Protein AF-A0A1H5X9K2-F1 (afdb_monomer)

Foldseek 3Di:
DPLLVVLCCCCVPVVDDLVVSCVVVVHDSVVSVVSNPDPDDPDDDDPDDDPPLCVVVLVVLLVLQVVQVVDDPVRRDDLVRSVVVVVVVVRPDDSPVSNVSSVVSVVPDPPDDPPVDDDDDPDDDDD

Organism: NCBI:txid44577

pLDDT: mean 84.73, std 12.24, range [50.31, 96.31]

Mean predicted aligned error: 11.68 Å

Secondary structure (DSSP, 8-state):
--HHHHHHHHHHTS---HHHHHHHTT--HHHHHHHHH-SS------S----HHHHTTHHHHHHHHHHHHTS-GGGSPPHHHHHHHHHHTT--S-HHHHHHHHHHHHHH-TTS--TT-----S-PPP-

Structure (mmCIF, N/CA/C/O backbone):
data_AF-A0A1H5X9K2-F1
#
_entry.id   AF-A0A1H5X9K2-F1
#
loop_
_atom_site.group_PDB
_atom_site.id
_atom_site.type_symbol
_atom_site.label_atom_id
_atom_site.label_alt_id
_atom_site.label_comp_id
_atom_site.label_asym_id
_atom_site.label_entity_id
_atom_site.label_seq_id
_atom_site.pdbx_PDB_ins_code
_atom_site.Cartn_x
_atom_site.Cartn_y
_atom_site.Cartn_z
_atom_site.occupancy
_atom_site.B_iso_or_equiv
_atom_site.auth_seq_id
_atom_site.auth_comp_id
_atom_site.auth_asym_id
_atom_site.auth_atom_id
_atom_site.pdbx_PDB_model_num
ATOM 1 N N . MET A 1 1 ? 5.411 -9.244 -20.813 1.00 50.31 1 MET A N 1
ATOM 2 C CA . MET A 1 1 ? 6.713 -8.643 -20.448 1.00 50.3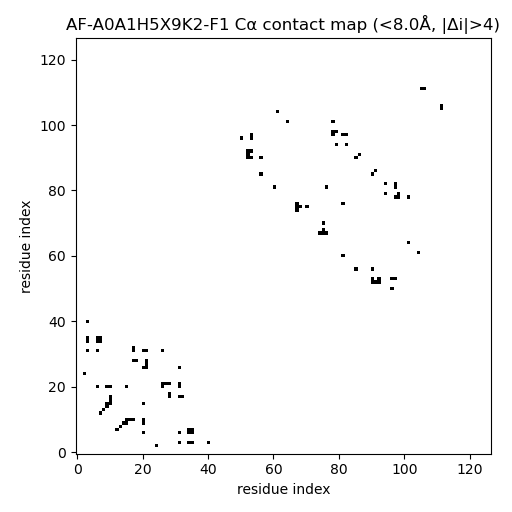1 1 MET A CA 1
ATOM 3 C C . MET A 1 1 ? 7.828 -9.275 -21.289 1.00 50.31 1 MET A C 1
ATOM 5 O O . MET A 1 1 ? 8.801 -9.752 -20.741 1.00 50.31 1 MET A O 1
ATOM 9 N N . GLU A 1 2 ? 7.709 -9.283 -22.624 1.00 61.56 2 GLU A N 1
ATOM 10 C CA . GLU A 1 2 ? 8.656 -10.005 -23.508 1.00 61.56 2 GLU A CA 1
ATOM 11 C C . GLU A 1 2 ? 9.594 -9.087 -24.313 1.00 61.56 2 GLU A C 1
ATOM 13 O O . GLU A 1 2 ? 10.560 -9.537 -24.920 1.00 61.56 2 GLU A O 1
ATOM 18 N N . HIS A 1 3 ? 9.354 -7.774 -24.315 1.00 76.44 3 HIS A N 1
ATOM 19 C CA . HIS A 1 3 ? 10.031 -6.892 -25.267 1.00 76.44 3 HIS A CA 1
ATOM 20 C C . HIS A 1 3 ? 11.486 -6.566 -24.911 1.00 7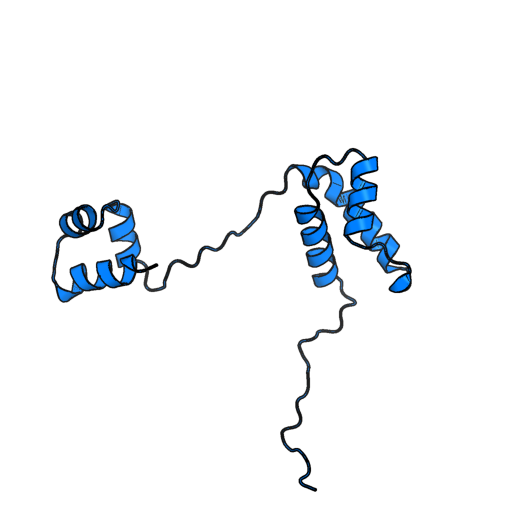6.44 3 HIS A C 1
ATOM 22 O O . HIS A 1 3 ? 12.260 -6.261 -25.807 1.00 76.44 3 HIS A O 1
ATOM 28 N N . ILE A 1 4 ? 11.899 -6.613 -23.640 1.00 86.25 4 ILE A N 1
ATOM 29 C CA . ILE A 1 4 ? 13.257 -6.181 -23.247 1.00 86.25 4 ILE A CA 1
ATOM 30 C C . ILE A 1 4 ? 14.313 -7.191 -23.690 1.00 86.25 4 ILE A C 1
ATOM 32 O O . ILE A 1 4 ? 15.330 -6.793 -24.258 1.00 86.25 4 ILE A O 1
ATOM 36 N N . ALA A 1 5 ? 14.059 -8.482 -23.471 1.00 88.19 5 ALA A N 1
ATOM 37 C CA . ALA A 1 5 ? 14.939 -9.546 -23.939 1.00 88.19 5 ALA A CA 1
ATOM 38 C C . ALA A 1 5 ? 15.064 -9.516 -25.470 1.00 88.19 5 ALA A C 1
ATOM 40 O O . ALA A 1 5 ? 16.177 -9.542 -25.994 1.00 88.19 5 ALA A O 1
ATOM 41 N N . GLU A 1 6 ? 13.942 -9.342 -26.175 1.00 90.25 6 GLU A N 1
ATOM 42 C CA . GLU A 1 6 ? 13.914 -9.237 -27.636 1.00 90.25 6 GLU A CA 1
ATOM 43 C C . GLU A 1 6 ? 14.666 -7.996 -28.150 1.00 90.25 6 GLU A C 1
ATOM 45 O O . GLU A 1 6 ? 15.490 -8.103 -29.058 1.00 90.25 6 GLU A O 1
ATOM 50 N N . ILE A 1 7 ? 14.478 -6.825 -27.523 1.00 91.19 7 ILE A N 1
ATOM 51 C CA . ILE A 1 7 ? 15.231 -5.598 -27.841 1.00 91.19 7 ILE A CA 1
ATOM 52 C C . ILE A 1 7 ? 16.738 -5.835 -27.703 1.00 91.19 7 ILE A C 1
ATOM 54 O O . ILE A 1 7 ? 17.509 -5.470 -28.594 1.00 91.19 7 ILE A O 1
ATOM 58 N N . ARG A 1 8 ? 17.171 -6.438 -26.589 1.00 89.75 8 ARG A N 1
ATOM 59 C CA . ARG A 1 8 ? 18.591 -6.716 -26.340 1.00 89.75 8 ARG A CA 1
ATOM 60 C C . ARG A 1 8 ? 19.139 -7.706 -27.360 1.00 89.75 8 ARG A C 1
ATOM 62 O O . ARG A 1 8 ? 20.211 -7.466 -27.908 1.00 89.75 8 ARG A O 1
ATOM 69 N N . ARG A 1 9 ? 18.397 -8.773 -27.663 1.00 91.19 9 ARG A N 1
ATOM 70 C CA . ARG A 1 9 ? 18.779 -9.773 -28.663 1.00 91.19 9 ARG A CA 1
ATOM 71 C C . ARG A 1 9 ? 18.997 -9.131 -30.033 1.00 91.19 9 ARG A C 1
ATOM 73 O O . ARG A 1 9 ? 20.074 -9.285 -30.603 1.00 91.19 9 ARG A O 1
ATOM 80 N N . ARG A 1 10 ? 18.027 -8.361 -30.532 1.00 93.44 10 ARG A N 1
ATOM 81 C CA . ARG A 1 10 ? 18.124 -7.711 -31.851 1.00 93.44 10 ARG A CA 1
ATOM 82 C C . ARG A 1 10 ? 19.250 -6.687 -31.934 1.00 93.44 10 ARG A C 1
ATOM 84 O O . ARG A 1 10 ? 19.921 -6.591 -32.956 1.00 93.44 10 ARG A O 1
ATOM 91 N N . HIS A 1 11 ? 19.505 -5.954 -30.853 1.00 92.81 11 HIS A N 1
ATOM 92 C CA . HIS A 1 11 ? 20.574 -4.961 -30.833 1.00 92.81 11 HIS A CA 1
ATOM 93 C C . HIS A 1 11 ? 21.972 -5.591 -30.705 1.00 92.81 11 HIS A C 1
ATOM 95 O O . HIS A 1 11 ? 22.889 -5.227 -31.439 1.00 92.81 11 HIS A O 1
ATOM 101 N N . PHE A 1 12 ? 22.167 -6.536 -29.777 1.00 91.25 12 PHE A N 1
ATOM 102 C CA . PHE A 1 12 ? 23.493 -7.100 -29.498 1.00 91.25 12 PHE A CA 1
ATOM 103 C C . PHE A 1 12 ? 23.886 -8.231 -30.455 1.00 91.25 12 PHE A C 1
ATOM 105 O O . PHE A 1 12 ? 25.054 -8.272 -30.852 1.00 91.25 12 PHE A O 1
ATOM 112 N N . ILE A 1 13 ? 22.933 -9.092 -30.840 1.00 92.88 13 ILE A N 1
ATOM 113 C CA . ILE A 1 13 ? 23.149 -10.241 -31.735 1.00 92.88 13 ILE A CA 1
ATOM 114 C C . ILE A 1 13 ? 22.912 -9.835 -33.190 1.00 92.88 13 ILE A C 1
ATOM 116 O O . ILE A 1 13 ? 23.834 -9.912 -33.995 1.00 92.88 13 ILE A O 1
ATOM 120 N N . SER A 1 14 ? 21.709 -9.354 -33.518 1.00 92.44 14 SER A N 1
ATOM 121 C CA . SER A 1 14 ? 21.332 -9.033 -34.907 1.00 92.44 14 SER A CA 1
ATOM 122 C C . SER A 1 14 ? 21.880 -7.690 -35.411 1.00 92.44 14 SER A C 1
ATOM 124 O O . SER A 1 14 ? 21.723 -7.378 -36.586 1.00 92.44 14 SER A O 1
ATOM 126 N N . LYS A 1 15 ? 22.522 -6.888 -34.542 1.00 93.12 15 LYS A N 1
ATOM 127 C CA . LYS A 1 15 ? 23.101 -5.561 -34.848 1.00 93.12 15 LYS A CA 1
ATOM 128 C C . LYS A 1 15 ? 22.119 -4.574 -35.495 1.00 93.12 15 LYS A C 1
ATOM 130 O O . LYS A 1 15 ? 22.525 -3.653 -36.203 1.00 93.12 15 LYS A O 1
ATOM 135 N N . GLU A 1 16 ? 20.825 -4.727 -35.225 1.00 93.50 16 GLU A N 1
ATOM 136 C CA . GLU A 1 16 ? 19.803 -3.817 -35.732 1.00 93.50 16 GLU A CA 1
ATOM 137 C C . GLU A 1 16 ? 19.899 -2.438 -35.067 1.00 93.50 16 GLU A C 1
ATOM 139 O O . GLU A 1 16 ? 20.183 -2.302 -33.873 1.00 93.50 16 GLU A O 1
ATOM 144 N N . SER A 1 17 ? 19.611 -1.385 -35.838 1.00 95.62 17 SER A N 1
ATOM 145 C CA . SER A 1 17 ? 19.594 -0.025 -35.300 1.00 95.62 17 SER A CA 1
ATOM 146 C C . SER A 1 17 ? 18.431 0.185 -34.324 1.00 95.62 17 SER A C 1
ATOM 148 O O . SER A 1 17 ? 17.343 -0.373 -34.476 1.00 95.62 17 SE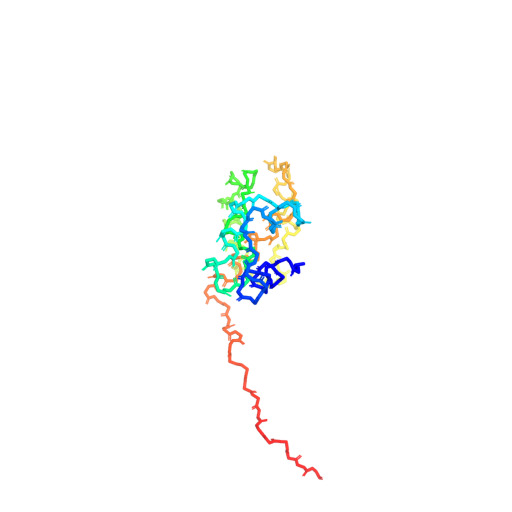R A O 1
ATOM 150 N N . ILE A 1 18 ? 18.620 1.091 -33.362 1.00 93.19 18 ILE A N 1
ATOM 151 C CA . ILE A 1 18 ? 17.580 1.479 -32.392 1.00 93.19 18 ILE A CA 1
ATOM 152 C C . ILE A 1 18 ? 16.281 1.911 -33.095 1.00 93.19 18 ILE A C 1
ATOM 154 O O . ILE A 1 18 ? 15.193 1.614 -32.607 1.00 93.19 18 ILE A O 1
ATOM 158 N N . SER A 1 19 ? 16.376 2.600 -34.238 1.00 95.00 19 SER A N 1
ATOM 159 C CA . SER A 1 19 ? 15.206 3.034 -35.014 1.00 95.00 19 SER A CA 1
ATOM 160 C C . SER A 1 19 ? 14.460 1.865 -35.660 1.00 95.00 19 SER A C 1
ATOM 162 O O . SER A 1 19 ? 13.233 1.876 -35.661 1.00 95.00 19 SER A O 1
ATOM 164 N N . ALA A 1 20 ? 15.173 0.856 -36.170 1.00 94.62 20 ALA A N 1
ATOM 165 C CA . ALA A 1 20 ? 14.558 -0.332 -36.763 1.00 94.62 20 ALA A CA 1
ATOM 166 C C . ALA A 1 20 ? 13.799 -1.149 -35.705 1.00 94.62 20 ALA A C 1
ATOM 168 O O . ALA A 1 20 ? 12.630 -1.482 -35.899 1.00 94.62 20 ALA A O 1
ATOM 169 N N . ILE A 1 21 ? 14.422 -1.361 -34.542 1.00 93.62 21 ILE A N 1
ATOM 170 C CA . ILE A 1 21 ? 13.811 -2.072 -33.410 1.00 93.62 21 ILE A CA 1
ATOM 171 C C . ILE A 1 21 ? 12.583 -1.311 -32.888 1.00 93.62 21 ILE A C 1
ATOM 173 O O . ILE A 1 21 ? 11.536 -1.911 -32.651 1.00 93.62 21 ILE A O 1
ATOM 177 N N . ALA A 1 22 ? 12.689 0.014 -32.736 1.00 94.88 22 ALA A N 1
ATOM 178 C CA . ALA A 1 22 ? 11.589 0.867 -32.286 1.00 94.88 22 ALA A CA 1
ATOM 179 C C . ALA A 1 22 ? 10.374 0.786 -33.222 1.00 94.88 22 ALA A C 1
ATOM 181 O O . ALA A 1 22 ? 9.253 0.602 -32.752 1.00 94.88 22 ALA A O 1
ATOM 182 N N . ASN A 1 23 ? 10.600 0.865 -34.535 1.00 94.06 23 ASN A N 1
ATOM 183 C CA . ASN A 1 23 ? 9.535 0.769 -35.530 1.00 94.06 23 ASN A CA 1
ATOM 184 C C . ASN A 1 23 ? 8.922 -0.640 -35.574 1.00 94.06 23 ASN A C 1
ATOM 186 O O . ASN A 1 23 ? 7.703 -0.767 -35.582 1.00 94.06 23 ASN A O 1
ATOM 190 N N . SER A 1 24 ? 9.744 -1.697 -35.547 1.00 93.75 24 SER A N 1
ATOM 191 C CA . SER A 1 24 ? 9.260 -3.085 -35.603 1.00 93.75 24 SER A CA 1
ATOM 192 C C . SER A 1 24 ? 8.441 -3.479 -34.373 1.00 93.75 24 SER A C 1
ATOM 194 O O . SER A 1 24 ? 7.442 -4.177 -34.512 1.00 93.75 24 SER A O 1
ATOM 196 N N . LEU A 1 25 ? 8.840 -3.028 -33.179 1.00 91.31 25 LEU A N 1
ATOM 197 C CA . LEU A 1 25 ? 8.134 -3.332 -31.930 1.00 91.31 25 LEU A CA 1
ATOM 198 C C . LEU A 1 25 ? 7.073 -2.283 -31.566 1.00 91.31 25 LEU A C 1
ATOM 200 O O . LEU A 1 25 ? 6.441 -2.410 -30.522 1.00 91.31 25 LEU A O 1
ATOM 204 N N . SER A 1 26 ? 6.880 -1.248 -32.393 1.00 93.00 26 SER A N 1
ATOM 205 C CA . SER A 1 26 ? 5.988 -0.112 -32.104 1.00 93.00 26 SER A CA 1
ATOM 206 C C . SER A 1 26 ? 6.258 0.525 -30.730 1.00 93.00 26 SER A C 1
ATOM 208 O O . SER A 1 26 ? 5.349 0.887 -29.984 1.00 93.00 26 SER A O 1
ATOM 210 N N . LEU A 1 27 ? 7.540 0.658 -30.378 1.00 91.00 27 LEU A N 1
ATOM 211 C CA . LEU A 1 27 ? 8.004 1.249 -29.125 1.00 91.00 27 LEU A CA 1
ATOM 212 C C . LEU A 1 27 ? 8.682 2.590 -29.381 1.00 91.00 27 LEU A C 1
ATOM 214 O O . LEU A 1 27 ? 9.305 2.818 -30.415 1.00 91.00 27 LEU A O 1
ATOM 218 N N . SER A 1 28 ? 8.652 3.480 -28.387 1.00 92.88 28 SER A N 1
ATOM 219 C CA . SER A 1 28 ? 9.437 4.709 -28.477 1.00 92.88 28 SER A CA 1
ATOM 220 C C . SER A 1 28 ? 10.939 4.386 -28.495 1.00 92.88 28 SER A C 1
ATOM 222 O O . SER A 1 28 ? 11.415 3.510 -27.7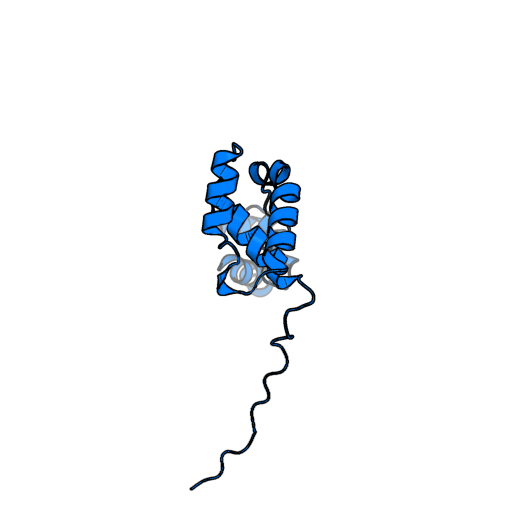63 1.00 92.88 28 SER A O 1
ATOM 224 N N . ARG A 1 29 ? 11.723 5.158 -29.260 1.00 93.25 29 ARG A N 1
ATOM 225 C CA . ARG A 1 29 ? 13.198 5.061 -29.246 1.00 93.25 29 ARG A CA 1
ATOM 226 C C . ARG A 1 29 ? 13.769 5.208 -27.830 1.00 93.25 29 ARG A C 1
ATOM 228 O O . ARG A 1 29 ? 14.799 4.616 -27.518 1.00 93.25 29 ARG A O 1
ATOM 235 N N . GLN A 1 30 ? 13.093 5.967 -26.963 1.00 93.00 30 GLN A N 1
ATOM 236 C CA . GLN A 1 30 ? 13.487 6.144 -25.567 1.00 93.00 30 GLN A CA 1
ATOM 237 C C . GLN A 1 30 ? 13.283 4.872 -24.738 1.00 93.00 30 GLN A C 1
ATOM 239 O O . GLN A 1 30 ? 14.137 4.536 -23.921 1.00 93.00 30 GLN A O 1
ATOM 244 N N . THR A 1 31 ? 12.200 4.130 -24.978 1.00 90.44 31 THR A N 1
ATOM 245 C CA . THR A 1 31 ? 11.950 2.826 -24.348 1.00 90.44 31 THR A CA 1
ATOM 246 C C . THR A 1 31 ? 13.017 1.815 -24.759 1.00 90.44 31 THR A C 1
ATOM 248 O O . THR A 1 31 ? 13.551 1.124 -23.897 1.00 90.44 31 THR A O 1
ATOM 251 N N . VAL A 1 32 ? 13.391 1.785 -26.044 1.00 92.06 32 VAL A N 1
ATOM 252 C CA . VAL A 1 32 ? 14.467 0.919 -26.559 1.00 92.06 32 VAL A CA 1
ATOM 253 C C . VAL A 1 32 ? 15.809 1.274 -25.911 1.00 92.06 32 VAL A C 1
ATOM 255 O O . VAL A 1 32 ? 16.471 0.403 -25.355 1.00 92.06 32 VAL A O 1
ATOM 258 N N . ARG A 1 33 ? 16.185 2.561 -25.870 1.00 92.62 33 ARG A N 1
ATOM 259 C CA . ARG A 1 33 ? 17.403 3.016 -25.168 1.00 92.62 33 ARG A CA 1
ATOM 260 C C . ARG A 1 33 ? 17.396 2.660 -23.683 1.00 92.62 33 ARG A C 1
ATOM 262 O O . ARG A 1 33 ? 18.419 2.235 -23.153 1.00 92.62 33 ARG A O 1
ATOM 269 N N . LYS A 1 34 ? 16.253 2.823 -23.010 1.00 89.69 34 LYS A N 1
ATOM 270 C CA . LYS A 1 34 ? 16.091 2.463 -21.598 1.00 89.69 34 LYS A CA 1
ATOM 271 C C . LYS A 1 34 ? 16.283 0.960 -21.389 1.00 89.69 34 LYS A C 1
ATOM 273 O O . LYS A 1 34 ? 17.025 0.591 -20.488 1.00 89.69 34 LYS A O 1
ATOM 278 N N . ALA A 1 35 ? 15.682 0.127 -22.239 1.00 88.81 35 ALA A N 1
ATOM 279 C CA . ALA A 1 35 ? 15.787 -1.331 -22.187 1.00 88.81 35 ALA A CA 1
ATOM 280 C C . ALA A 1 35 ? 17.220 -1.844 -22.415 1.00 88.81 35 ALA A C 1
ATOM 282 O O . ALA A 1 35 ? 17.626 -2.820 -21.782 1.00 88.81 35 ALA A O 1
ATOM 283 N N . LEU A 1 36 ? 17.987 -1.171 -23.281 1.00 89.75 36 LEU A N 1
ATOM 284 C CA . LEU A 1 36 ? 19.403 -1.471 -23.523 1.00 89.75 36 LEU A CA 1
ATOM 285 C C . LEU A 1 36 ? 20.315 -1.043 -22.364 1.00 89.75 36 LEU A C 1
ATOM 287 O O . LEU A 1 36 ? 21.348 -1.666 -22.159 1.00 89.75 36 LEU A O 1
ATOM 291 N N . ARG A 1 37 ? 19.952 0.012 -21.619 1.00 87.12 37 ARG A N 1
ATOM 292 C CA . ARG A 1 37 ? 20.736 0.517 -20.476 1.00 87.12 37 ARG A CA 1
ATOM 293 C C . ARG A 1 37 ? 20.438 -0.221 -19.171 1.00 87.12 37 ARG A C 1
ATOM 295 O O . ARG A 1 37 ? 21.325 -0.372 -18.343 1.00 87.12 37 ARG A O 1
ATOM 302 N N . SER A 1 38 ? 19.187 -0.609 -18.939 1.00 79.06 38 SER A N 1
ATOM 303 C CA . SER A 1 38 ? 18.824 -1.412 -17.768 1.00 79.06 38 SER A CA 1
ATOM 304 C C . SER A 1 38 ? 19.377 -2.823 -17.926 1.00 79.06 38 SER A C 1
ATOM 306 O O . SER A 1 38 ? 19.195 -3.387 -18.999 1.00 79.06 38 SER A O 1
ATOM 308 N N . GLU A 1 39 ? 19.966 -3.407 -16.883 1.00 69.88 39 GLU A N 1
ATOM 309 C CA . GLU A 1 39 ? 20.398 -4.818 -16.849 1.00 69.88 39 GLU A CA 1
ATOM 310 C C . GLU A 1 39 ? 19.294 -5.731 -16.293 1.00 69.88 39 GLU A C 1
ATOM 312 O O . GLU A 1 39 ? 19.000 -6.781 -16.869 1.00 69.88 39 GLU A O 1
ATOM 317 N N . ALA A 1 40 ? 18.582 -5.269 -15.264 1.00 70.81 40 ALA A N 1
ATOM 318 C CA . ALA A 1 40 ? 17.432 -5.952 -14.678 1.00 70.81 40 ALA A CA 1
ATOM 319 C C . ALA A 1 40 ? 16.114 -5.625 -15.400 1.00 70.81 40 ALA A C 1
ATOM 321 O O . ALA A 1 40 ? 15.977 -4.577 -16.042 1.00 70.81 40 ALA A O 1
ATOM 322 N N . GLU A 1 41 ? 15.125 -6.509 -15.260 1.00 69.06 41 GLU A N 1
ATOM 323 C CA . GLU A 1 41 ? 13.756 -6.199 -15.663 1.00 69.06 41 GLU A CA 1
ATOM 324 C C . GLU A 1 41 ? 13.207 -5.031 -14.825 1.00 69.06 41 GLU A C 1
ATOM 326 O O . GLU A 1 41 ? 13.447 -4.962 -13.615 1.00 69.06 41 GLU A O 1
ATOM 331 N N . PRO A 1 42 ? 12.473 -4.084 -15.432 1.00 67.56 42 PRO A N 1
ATOM 332 C CA . PRO A 1 42 ? 11.855 -2.994 -14.703 1.00 67.56 42 PRO A CA 1
ATOM 333 C C . PRO A 1 42 ? 10.735 -3.552 -13.827 1.00 67.56 42 PRO A C 1
ATOM 335 O O . PRO A 1 42 ? 9.608 -3.749 -14.275 1.00 67.56 42 PRO A O 1
ATOM 338 N N . ILE A 1 43 ? 11.040 -3.769 -12.553 1.00 73.12 43 ILE A N 1
ATOM 339 C CA . ILE A 1 43 ? 10.033 -4.098 -11.551 1.00 73.12 43 ILE A CA 1
ATOM 340 C C . ILE A 1 43 ? 9.216 -2.831 -11.302 1.00 73.12 43 ILE A C 1
ATOM 342 O O . ILE A 1 43 ? 9.746 -1.807 -10.859 1.00 73.12 43 ILE A O 1
ATOM 346 N N . TYR A 1 44 ? 7.917 -2.882 -11.595 1.00 70.88 44 TYR A N 1
ATOM 347 C CA . TYR A 1 44 ? 7.019 -1.789 -11.246 1.00 70.88 44 TYR A CA 1
ATOM 348 C C . TYR A 1 44 ? 6.922 -1.683 -9.721 1.00 70.88 44 TYR A C 1
ATOM 350 O O . TYR A 1 44 ? 6.257 -2.483 -9.067 1.00 70.88 44 TYR A O 1
ATOM 358 N N . GLN A 1 45 ? 7.592 -0.682 -9.152 1.00 66.75 45 GLN A N 1
ATOM 359 C CA . GLN A 1 45 ? 7.515 -0.366 -7.730 1.00 66.75 45 GLN A CA 1
ATOM 360 C C . GLN A 1 45 ? 6.793 0.961 -7.544 1.00 66.75 45 GLN A C 1
ATOM 362 O O . GLN A 1 45 ? 7.334 2.038 -7.811 1.00 66.75 45 GLN A O 1
ATOM 367 N N . ARG A 1 46 ? 5.557 0.900 -7.051 1.00 66.38 46 ARG A N 1
ATOM 368 C CA . ARG A 1 46 ? 4.851 2.101 -6.615 1.00 66.38 46 ARG A CA 1
ATOM 369 C C . ARG A 1 46 ? 5.274 2.429 -5.188 1.00 66.38 46 ARG A C 1
ATOM 371 O O . ARG A 1 46 ? 4.849 1.758 -4.257 1.00 66.38 46 ARG A O 1
ATOM 378 N N . LYS A 1 47 ? 6.095 3.472 -5.023 1.00 67.88 47 LYS A N 1
ATOM 379 C CA . LYS A 1 47 ? 6.619 3.874 -3.705 1.00 67.88 47 LYS A CA 1
ATOM 380 C C . LYS A 1 47 ? 5.521 4.315 -2.732 1.00 67.88 47 LYS A C 1
ATOM 382 O O . LYS A 1 47 ? 5.600 4.011 -1.553 1.00 67.88 47 LYS A O 1
ATOM 387 N N . ILE A 1 48 ? 4.511 5.044 -3.215 1.00 66.94 48 ILE A N 1
ATOM 388 C CA . ILE A 1 48 ? 3.423 5.580 -2.386 1.00 66.94 48 ILE A CA 1
ATOM 389 C C . ILE A 1 48 ? 2.119 5.529 -3.189 1.00 66.94 48 ILE A C 1
ATOM 391 O O . ILE A 1 48 ? 2.036 6.031 -4.316 1.00 66.94 48 ILE A O 1
ATOM 395 N N . GLN A 1 49 ? 1.080 4.921 -2.616 1.00 68.56 49 GLN A N 1
ATOM 396 C CA . GLN A 1 49 ? -0.279 5.037 -3.136 1.00 68.56 49 GLN A CA 1
ATOM 397 C C . GLN A 1 49 ? -0.914 6.294 -2.518 1.00 68.56 49 GLN A C 1
ATOM 399 O O . GLN A 1 49 ? -1.075 6.338 -1.298 1.00 68.56 49 GLN A O 1
ATOM 404 N N . PRO A 1 50 ? -1.287 7.319 -3.303 1.00 70.06 50 PRO A N 1
ATOM 405 C CA . PRO A 1 50 ? -1.962 8.482 -2.749 1.00 70.06 50 PRO A CA 1
ATOM 406 C C . PRO A 1 50 ? -3.330 8.057 -2.201 1.00 70.06 50 PRO A C 1
ATOM 408 O O . PRO A 1 50 ? -4.155 7.495 -2.921 1.00 70.06 50 PRO A O 1
ATOM 411 N N . THR A 1 51 ? -3.568 8.327 -0.918 1.00 72.31 51 THR A N 1
ATOM 412 C CA . THR A 1 51 ? -4.863 8.135 -0.248 1.00 72.31 51 THR A CA 1
ATOM 413 C C . THR A 1 51 ? -5.422 9.498 0.185 1.00 72.31 51 THR A C 1
ATOM 415 O O . THR A 1 51 ? -5.492 9.759 1.389 1.00 72.31 51 THR A O 1
ATOM 418 N N . PRO A 1 52 ? -5.783 10.395 -0.757 1.00 74.81 52 PRO A N 1
ATOM 419 C CA . PRO A 1 52 ? -6.107 11.791 -0.444 1.00 74.81 52 PRO A CA 1
ATOM 420 C C . PRO A 1 52 ? -7.295 11.904 0.516 1.00 74.81 52 PRO A C 1
ATOM 422 O O . PRO A 1 52 ? -7.217 12.620 1.505 1.00 74.81 52 PRO A O 1
ATOM 425 N N . LYS A 1 53 ? -8.344 11.099 0.302 1.00 80.12 53 LYS A N 1
ATOM 426 C CA . LYS A 1 53 ? -9.540 11.081 1.159 1.00 80.12 53 LYS A CA 1
ATOM 427 C C . LYS A 1 53 ? -9.271 10.582 2.578 1.00 80.12 53 LYS A C 1
ATOM 429 O O . LYS A 1 53 ? -9.883 11.064 3.515 1.00 80.12 53 LYS A O 1
ATOM 434 N N . LEU A 1 54 ? -8.382 9.596 2.742 1.00 86.75 54 LEU A N 1
ATOM 435 C CA . LEU A 1 54 ? -8.062 9.067 4.072 1.00 86.75 54 LEU A CA 1
ATOM 436 C C . LEU A 1 54 ? -7.177 10.034 4.861 1.00 86.75 54 LEU A C 1
ATOM 438 O O . LEU A 1 54 ? -7.187 9.977 6.079 1.00 86.75 54 LEU A O 1
ATOM 442 N N . GLY A 1 55 ? -6.430 10.914 4.181 1.00 86.19 55 GLY A N 1
ATOM 443 C CA . GLY A 1 55 ? -5.460 11.822 4.797 1.00 86.19 55 GLY A CA 1
ATOM 444 C C . GLY A 1 55 ? -6.010 12.593 5.996 1.00 86.19 55 GLY A C 1
ATOM 445 O O . GLY A 1 55 ? -5.382 12.566 7.048 1.00 86.19 55 GLY A O 1
ATOM 446 N N . ALA A 1 56 ? -7.201 13.183 5.860 1.00 88.19 56 ALA A N 1
ATOM 447 C CA . ALA A 1 56 ? -7.854 13.947 6.926 1.00 88.19 56 ALA A CA 1
ATOM 448 C C . ALA A 1 56 ? -8.260 13.092 8.143 1.00 88.19 56 ALA A C 1
ATOM 450 O O . ALA A 1 56 ? -8.293 13.593 9.257 1.00 88.19 56 ALA A O 1
ATOM 451 N N . PHE A 1 57 ? -8.517 11.798 7.940 1.00 91.88 57 PHE A N 1
ATOM 452 C CA . PHE A 1 57 ? -8.998 10.876 8.973 1.00 91.88 57 PHE A CA 1
ATOM 453 C C . PHE A 1 57 ? -7.887 9.987 9.556 1.00 91.88 57 PHE A C 1
ATOM 455 O O . PHE A 1 57 ? -8.157 9.127 10.393 1.00 91.88 57 PHE A O 1
ATOM 462 N N . LYS A 1 58 ? -6.629 10.146 9.116 1.00 91.50 58 LYS A N 1
ATOM 463 C CA . LYS A 1 58 ? -5.511 9.303 9.577 1.00 91.50 58 LYS A CA 1
ATOM 464 C C . LYS A 1 58 ? -5.217 9.470 11.065 1.00 91.50 58 LYS A C 1
ATOM 466 O O . LYS A 1 58 ? -4.929 8.470 11.713 1.00 91.50 58 LYS A O 1
ATOM 471 N N . SER A 1 59 ? -5.271 10.697 11.585 1.00 92.38 59 SER A N 1
ATOM 472 C CA . SER A 1 59 ? -5.041 10.984 13.009 1.00 92.38 59 SER A CA 1
ATOM 473 C C . SER A 1 59 ? -6.091 10.296 13.876 1.00 92.38 59 SER A C 1
ATOM 475 O O . SER A 1 59 ? -5.749 9.471 14.715 1.00 92.38 5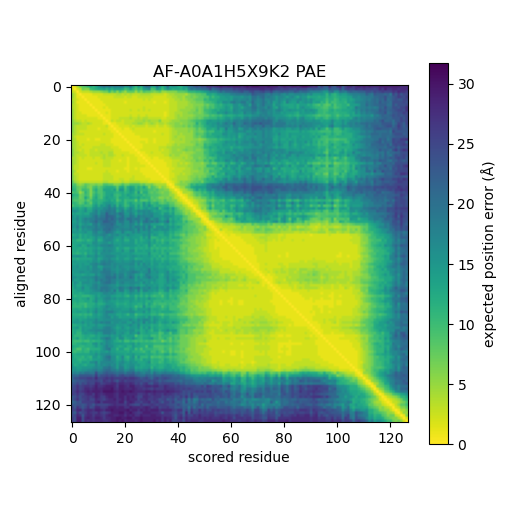9 SER A O 1
ATOM 477 N N . GLN A 1 60 ? -7.367 10.525 13.573 1.00 93.50 60 GLN A N 1
ATOM 478 C CA . GLN A 1 60 ? -8.495 9.905 14.268 1.00 93.50 60 GLN A CA 1
ATOM 479 C C . GLN A 1 60 ? -8.446 8.372 14.207 1.00 93.50 60 GLN A C 1
ATOM 481 O O . GLN A 1 60 ? -8.673 7.685 15.202 1.00 93.50 60 GLN A O 1
ATOM 486 N N . LEU A 1 61 ? -8.096 7.810 13.046 1.00 93.75 61 LEU A N 1
ATOM 487 C CA . LEU A 1 61 ? -7.953 6.365 12.888 1.00 93.75 61 LEU A CA 1
ATOM 488 C C . LEU A 1 61 ? -6.785 5.803 13.717 1.00 93.75 61 LEU A C 1
ATOM 490 O O . LEU A 1 61 ? -6.902 4.698 14.245 1.00 93.75 61 LEU A O 1
ATOM 494 N N . ALA A 1 62 ? -5.679 6.541 13.846 1.00 93.25 62 ALA A N 1
ATOM 495 C CA . ALA A 1 62 ? -4.555 6.159 14.699 1.00 93.25 62 ALA A CA 1
ATOM 496 C C . ALA A 1 62 ? -4.939 6.185 16.185 1.00 93.25 62 ALA A C 1
ATOM 498 O O . ALA A 1 62 ? -4.709 5.196 16.878 1.00 93.25 62 ALA A O 1
ATOM 499 N N . GLU A 1 63 ? -5.609 7.243 16.648 1.00 94.31 63 GLU A N 1
ATOM 500 C CA . GLU A 1 63 ? -6.107 7.355 18.027 1.00 94.31 63 GLU A CA 1
ATOM 501 C C . GLU A 1 63 ? -7.043 6.194 18.382 1.00 94.31 63 GLU A C 1
ATOM 503 O O . GLU A 1 63 ? -6.892 5.535 19.412 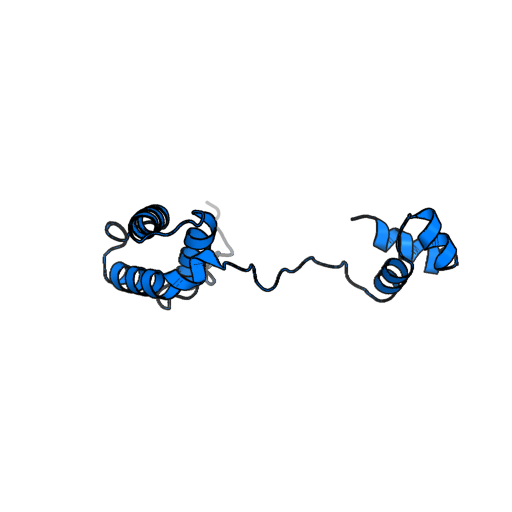1.00 94.31 63 GLU A O 1
ATOM 508 N N . TRP A 1 64 ? -7.981 5.870 17.489 1.00 94.56 64 TRP A N 1
ATOM 509 C CA . TRP A 1 64 ? -8.878 4.732 17.668 1.00 94.56 64 TRP A CA 1
ATOM 510 C C . TRP A 1 64 ? -8.140 3.396 17.756 1.00 94.56 64 TRP A C 1
ATOM 512 O O . TRP A 1 64 ? -8.504 2.553 18.577 1.00 94.56 64 TRP A O 1
ATOM 522 N N . LEU A 1 65 ? -7.101 3.195 16.944 1.00 93.56 65 LEU A N 1
ATOM 523 C CA . LEU A 1 65 ? -6.278 1.986 16.991 1.00 93.56 65 LEU A CA 1
ATOM 524 C C . LEU A 1 65 ? -5.453 1.894 18.282 1.00 93.56 65 LEU A C 1
ATOM 526 O O . LEU A 1 65 ? -5.332 0.803 18.842 1.00 93.56 65 LEU A O 1
ATOM 530 N N . GLU A 1 66 ? -4.930 3.014 18.780 1.00 92.56 66 GLU A N 1
ATOM 531 C CA . GLU A 1 66 ? -4.210 3.083 20.056 1.00 92.56 66 GLU A CA 1
ATOM 532 C C . GLU A 1 66 ? -5.121 2.786 21.249 1.00 92.56 66 GLU A C 1
ATOM 534 O O . GLU A 1 66 ? -4.742 2.027 22.146 1.00 92.56 66 GLU A O 1
ATOM 539 N N . MET A 1 67 ? -6.341 3.327 21.249 1.00 91.88 67 MET A N 1
ATOM 540 C CA . MET A 1 67 ? -7.357 2.999 22.251 1.00 91.88 67 MET A CA 1
ATOM 541 C C . MET A 1 67 ? -7.702 1.509 22.212 1.00 91.88 67 MET A C 1
ATOM 543 O O . MET A 1 67 ? -7.664 0.835 23.242 1.00 91.88 67 MET A O 1
ATOM 547 N N . ASP A 1 68 ? -7.971 0.972 21.022 1.00 91.56 68 ASP A N 1
ATOM 548 C CA . ASP A 1 68 ? -8.330 -0.432 20.832 1.00 91.56 68 ASP A CA 1
ATOM 549 C C . ASP A 1 68 ? -7.201 -1.385 21.238 1.00 91.56 68 ASP A C 1
ATOM 551 O O . ASP A 1 68 ? -7.450 -2.492 21.717 1.00 91.56 68 ASP A O 1
ATOM 555 N N . ALA A 1 69 ? -5.944 -0.977 21.078 1.00 89.50 69 ALA A N 1
ATOM 556 C CA . ALA A 1 69 ? -4.800 -1.800 21.445 1.00 89.50 69 ALA A CA 1
ATOM 557 C C . ALA A 1 69 ? -4.704 -2.084 22.948 1.00 89.50 69 ALA A C 1
ATOM 559 O O . ALA A 1 69 ? -4.151 -3.124 23.317 1.00 89.50 69 ALA A O 1
ATOM 560 N N . LYS A 1 70 ? -5.294 -1.229 23.794 1.00 89.44 70 LYS A N 1
ATOM 561 C CA . LYS A 1 70 ? -5.373 -1.428 25.250 1.00 89.44 70 LYS A CA 1
ATOM 562 C C . LYS A 1 70 ? -6.340 -2.550 25.638 1.00 89.44 70 LYS A C 1
ATOM 564 O O . LYS A 1 70 ? -6.200 -3.133 26.708 1.00 89.44 70 LYS A O 1
ATOM 569 N N . PHE A 1 71 ? -7.286 -2.895 24.766 1.00 88.81 71 PHE A N 1
ATOM 570 C CA . PHE A 1 71 ? -8.264 -3.947 25.027 1.00 88.81 71 PHE A CA 1
ATOM 571 C C . PHE A 1 71 ? -7.761 -5.342 24.608 1.00 88.81 71 PHE A C 1
ATOM 573 O O . PHE A 1 71 ? -6.889 -5.472 23.733 1.00 88.81 71 PHE A O 1
ATOM 580 N N . PRO A 1 72 ? -8.327 -6.428 25.171 1.00 89.00 72 PRO A N 1
ATOM 581 C CA . PRO A 1 72 ? -8.111 -7.786 24.680 1.00 89.00 72 PRO A CA 1
ATOM 582 C C . PRO A 1 72 ? -8.505 -7.929 23.208 1.00 89.00 72 PRO A C 1
ATOM 584 O O . PRO A 1 72 ? -9.447 -7.293 22.741 1.00 89.00 72 PRO A O 1
ATOM 587 N N . ARG A 1 73 ? -7.840 -8.832 22.473 1.00 85.12 73 ARG A N 1
ATOM 588 C CA . ARG A 1 73 ? -8.048 -9.044 21.023 1.00 85.12 73 ARG A CA 1
ATOM 589 C C . ARG A 1 73 ? -9.517 -9.155 20.596 1.00 85.12 73 ARG A C 1
ATOM 591 O O . ARG A 1 73 ? -9.857 -8.662 19.529 1.00 85.12 73 ARG A O 1
ATOM 598 N N . ARG A 1 74 ? -10.364 -9.789 21.415 1.00 88.25 74 ARG A N 1
ATOM 599 C CA . ARG A 1 74 ? -11.795 -9.998 21.129 1.00 88.25 74 ARG A CA 1
ATOM 600 C C . ARG A 1 74 ? -12.634 -8.715 21.172 1.00 88.25 74 ARG A C 1
ATOM 602 O O . ARG A 1 74 ? -13.700 -8.692 20.578 1.00 88.25 74 ARG A O 1
ATOM 609 N N . GLN A 1 75 ? -12.166 -7.684 21.871 1.00 89.69 75 GLN A N 1
ATOM 610 C CA . GLN A 1 75 ? -12.879 -6.417 22.061 1.00 89.69 75 GLN A CA 1
ATOM 611 C C . GLN A 1 75 ? -12.379 -5.305 21.126 1.00 89.69 75 GLN A C 1
ATOM 613 O O . GLN A 1 75 ? -12.969 -4.232 21.078 1.00 89.69 75 GLN A O 1
ATOM 618 N N . ARG A 1 76 ? -11.300 -5.543 20.369 1.00 92.00 76 ARG A N 1
ATOM 619 C CA . ARG A 1 76 ? -10.750 -4.558 19.425 1.00 92.00 76 ARG A CA 1
ATOM 620 C C . ARG A 1 76 ? -11.644 -4.449 18.197 1.00 92.00 76 ARG A C 1
ATOM 622 O O . ARG A 1 76 ? -12.080 -5.476 17.668 1.00 92.00 76 ARG A O 1
ATOM 629 N N . ARG A 1 77 ? -11.857 -3.236 17.682 1.00 91.62 77 ARG A N 1
ATOM 630 C CA . ARG A 1 77 ? -12.620 -3.048 16.447 1.00 91.62 77 ARG A CA 1
ATOM 631 C C . ARG A 1 77 ? -11.867 -3.668 15.276 1.00 91.62 77 ARG A C 1
ATOM 633 O O . ARG A 1 77 ? -10.636 -3.644 15.170 1.00 91.62 77 ARG A O 1
ATOM 640 N N . THR A 1 78 ? -12.630 -4.254 14.365 1.00 94.00 78 THR A N 1
ATOM 641 C CA . THR A 1 78 ? -12.100 -4.718 13.085 1.00 94.00 78 THR A CA 1
ATOM 642 C C . THR A 1 78 ? -11.864 -3.520 12.165 1.00 94.00 78 THR A C 1
ATOM 64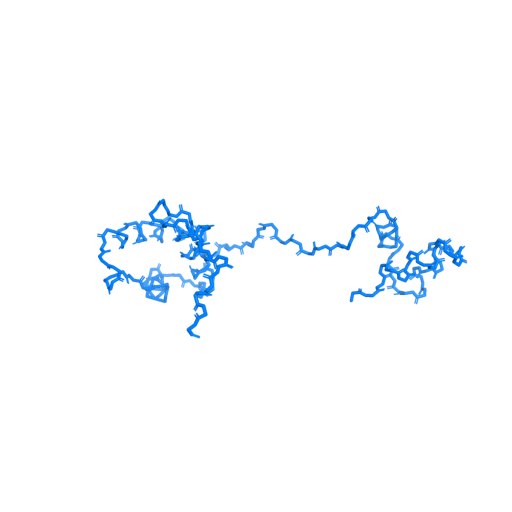4 O O . THR A 1 78 ? -12.442 -2.452 12.355 1.00 94.00 78 THR A O 1
ATOM 647 N N . ALA A 1 79 ? -11.048 -3.695 11.121 1.00 94.06 79 ALA A N 1
ATOM 648 C CA . ALA A 1 79 ? -10.880 -2.654 10.104 1.00 94.06 79 ALA A CA 1
ATOM 649 C C . ALA A 1 79 ? -12.224 -2.262 9.464 1.00 94.06 79 ALA A C 1
ATOM 651 O O . ALA A 1 79 ? -12.424 -1.102 9.126 1.00 94.06 79 ALA A O 1
ATOM 652 N N . GLN A 1 80 ? -13.143 -3.226 9.330 1.00 95.62 80 GLN A N 1
ATOM 653 C CA . GLN A 1 80 ? -14.497 -2.991 8.831 1.00 95.62 80 GLN A CA 1
ATOM 654 C C . GLN A 1 80 ? -15.278 -2.071 9.772 1.00 95.62 80 GLN A C 1
ATOM 656 O O . GLN A 1 80 ? -15.846 -1.078 9.331 1.00 95.62 80 GLN A O 1
ATOM 661 N N . ARG A 1 81 ? -15.228 -2.339 11.082 1.00 95.88 81 ARG A N 1
ATOM 662 C CA . ARG A 1 81 ? -15.921 -1.514 12.071 1.00 95.88 81 ARG A CA 1
ATOM 663 C C . ARG A 1 81 ? -15.343 -0.102 12.161 1.00 95.88 81 ARG A C 1
ATOM 665 O O . ARG A 1 81 ? -16.095 0.853 12.282 1.00 95.88 81 ARG A O 1
ATOM 672 N N . LEU A 1 82 ? -14.021 0.040 12.055 1.00 95.56 82 LEU A N 1
ATOM 673 C CA . LEU A 1 82 ? -13.369 1.351 11.975 1.00 95.56 82 LEU A CA 1
ATOM 674 C C . LEU A 1 82 ? -13.797 2.120 10.719 1.00 95.56 82 LEU A C 1
ATOM 676 O O . LEU A 1 82 ? -14.029 3.320 10.799 1.00 95.56 82 LEU A O 1
ATOM 680 N N . PHE A 1 83 ? -13.936 1.440 9.578 1.00 96.31 83 PHE A N 1
ATOM 681 C CA . PHE A 1 83 ? -14.451 2.049 8.352 1.00 96.31 83 PHE A CA 1
ATOM 682 C C . PHE A 1 83 ? -15.896 2.535 8.510 1.00 96.31 83 PHE A C 1
ATOM 684 O O . PHE A 1 83 ? -16.177 3.673 8.156 1.00 96.31 83 PHE A O 1
ATOM 691 N N . GLU A 1 84 ? -16.783 1.730 9.095 1.00 96.12 84 GLU A N 1
ATOM 692 C CA . GLU A 1 84 ? -18.165 2.140 9.390 1.00 96.12 84 GLU A CA 1
ATOM 693 C C . GLU A 1 84 ? -18.210 3.359 10.321 1.00 96.12 84 GLU A C 1
ATOM 695 O O . GLU A 1 84 ? -18.936 4.312 10.053 1.00 96.12 84 GLU A O 1
ATOM 700 N N . CYS A 1 85 ? -17.392 3.374 11.380 1.00 95.38 85 CYS A N 1
ATOM 701 C CA . CYS A 1 85 ? -17.273 4.538 12.258 1.00 95.38 85 CYS A CA 1
ATOM 702 C C . CYS A 1 85 ? -16.781 5.772 11.490 1.00 95.38 85 CYS A C 1
ATOM 704 O O . CYS A 1 85 ? -17.343 6.848 11.646 1.00 95.38 85 CYS A O 1
ATOM 706 N N . LEU A 1 86 ? -15.786 5.620 10.611 1.00 94.94 86 LEU A N 1
ATOM 707 C CA . LEU A 1 86 ? -15.325 6.715 9.757 1.00 94.94 86 LEU A CA 1
ATOM 708 C C . LEU A 1 86 ? -16.427 7.220 8.815 1.00 94.94 86 LEU A C 1
ATOM 710 O O . LEU A 1 86 ? -16.497 8.419 8.564 1.00 94.94 86 LEU A O 1
ATOM 714 N N . GLN A 1 87 ? -17.294 6.348 8.292 1.00 95.19 87 GLN A N 1
ATOM 715 C CA . GLN A 1 87 ? -18.413 6.780 7.446 1.00 95.19 87 GLN A CA 1
ATOM 716 C C . GLN A 1 87 ? -19.392 7.682 8.206 1.00 95.19 87 GLN A C 1
ATOM 718 O O . GLN A 1 87 ? -19.867 8.660 7.632 1.00 95.19 87 GLN A O 1
ATOM 723 N N . VAL A 1 88 ? -19.645 7.398 9.489 1.00 95.75 88 VAL A N 1
ATOM 724 C CA . VAL A 1 88 ? -20.468 8.257 10.360 1.00 95.75 88 VAL A CA 1
ATOM 725 C C . VAL A 1 88 ? -19.823 9.633 10.556 1.00 95.75 88 VAL A C 1
ATOM 727 O O . VAL A 1 88 ? -20.517 10.642 10.531 1.00 95.75 88 VAL A O 1
ATOM 730 N N . GLU A 1 89 ? -18.495 9.687 10.647 1.00 92.56 89 GLU A N 1
ATOM 731 C CA . GLU A 1 89 ? -17.699 10.925 10.747 1.00 92.56 89 GLU A CA 1
ATOM 732 C C . GLU A 1 89 ? -17.581 11.688 9.408 1.00 92.56 89 GLU A C 1
ATOM 734 O O . GLU A 1 89 ? -16.905 12.711 9.316 1.00 92.56 89 GLU A O 1
ATOM 739 N N . GLY A 1 90 ? -18.221 11.200 8.339 1.00 94.06 90 GLY A N 1
ATOM 740 C CA . GLY A 1 90 ? -18.239 11.853 7.027 1.00 94.06 90 GLY A CA 1
ATOM 741 C C . GLY A 1 90 ? -17.187 11.345 6.037 1.00 94.06 90 GLY A C 1
ATOM 742 O O . GLY A 1 90 ? -16.941 11.978 5.006 1.00 94.06 90 GLY A O 1
ATOM 743 N N . TYR A 1 91 ? -16.561 10.193 6.289 1.00 95.00 91 TYR A N 1
ATOM 744 C CA . TYR A 1 91 ? -15.615 9.595 5.351 1.00 95.00 91 TYR A CA 1
ATOM 745 C C . TYR A 1 91 ? -16.300 9.089 4.072 1.00 95.00 91 TYR A C 1
ATOM 747 O O . TYR A 1 91 ? -17.022 8.096 4.069 1.00 95.00 91 TYR A O 1
ATOM 755 N N . GLN A 1 92 ? -15.983 9.726 2.941 1.00 93.06 92 GLN A N 1
ATOM 756 C CA . GLN A 1 92 ? -16.485 9.364 1.603 1.00 93.06 92 GLN A CA 1
ATOM 757 C C . GLN A 1 92 ? -15.493 8.521 0.777 1.00 93.06 92 GLN A C 1
ATOM 759 O O . GLN A 1 92 ? -15.530 8.504 -0.463 1.00 93.06 92 GLN A O 1
ATOM 764 N N . GLY A 1 93 ? -14.494 7.924 1.430 1.00 90.62 93 GLY A N 1
ATOM 765 C CA . GLY A 1 93 ? -13.545 7.023 0.780 1.00 90.62 93 GLY A CA 1
ATOM 766 C C . GLY A 1 93 ? -14.014 5.570 0.804 1.00 90.62 93 GLY A C 1
ATOM 767 O O . GLY A 1 93 ? -15.071 5.246 1.334 1.00 90.62 93 GLY A O 1
ATOM 768 N N . SER A 1 94 ? -13.223 4.684 0.203 1.00 92.50 94 SER A N 1
ATOM 769 C CA . SER A 1 94 ? -13.506 3.249 0.211 1.00 92.50 94 SER A CA 1
ATOM 770 C C . SER A 1 94 ? -12.859 2.551 1.408 1.00 92.50 94 SER A C 1
ATOM 772 O O . SER A 1 94 ? -11.957 3.078 2.058 1.00 92.50 94 SER A O 1
ATOM 774 N N . TYR A 1 95 ? -13.289 1.318 1.662 1.00 94.69 95 TYR A N 1
ATOM 775 C CA . TYR A 1 95 ? -12.737 0.462 2.709 1.00 94.69 95 TYR A CA 1
ATOM 776 C C . TYR A 1 95 ? -11.234 0.162 2.534 1.00 94.69 95 TYR A C 1
ATOM 778 O O . TYR A 1 95 ? -10.479 0.144 3.504 1.00 94.69 95 TYR A O 1
ATOM 786 N N . GLY A 1 96 ? -10.770 -0.036 1.295 1.00 93.69 96 GLY A N 1
ATOM 787 C CA . GLY A 1 96 ? -9.405 -0.498 1.002 1.00 93.69 96 GLY A CA 1
ATOM 788 C C . GLY A 1 96 ? -8.284 0.350 1.632 1.00 93.69 96 GLY A C 1
ATOM 789 O O . GLY A 1 96 ? -7.397 -0.214 2.274 1.00 93.69 96 GLY A O 1
ATOM 790 N N . PRO A 1 97 ? -8.291 1.690 1.494 1.00 92.31 97 PRO A N 1
ATOM 791 C CA . PRO A 1 97 ? -7.357 2.570 2.195 1.00 92.31 97 PRO A CA 1
ATOM 792 C C . PRO A 1 97 ? -7.352 2.396 3.719 1.00 92.31 97 PRO A C 1
ATOM 794 O O . PRO A 1 97 ? -6.273 2.354 4.307 1.00 92.31 97 PRO A O 1
ATOM 797 N N . VAL A 1 98 ? -8.525 2.264 4.350 1.00 94.19 98 VAL A N 1
ATOM 798 C CA . VAL A 1 98 ? -8.649 2.051 5.804 1.00 94.19 98 VAL A CA 1
ATOM 799 C C . VAL A 1 98 ? -8.039 0.709 6.191 1.00 94.19 98 VAL A C 1
ATOM 801 O O . VAL A 1 98 ? -7.216 0.640 7.099 1.00 94.19 98 VAL A O 1
ATOM 804 N N . GLN A 1 99 ? -8.373 -0.354 5.457 1.00 94.44 99 GLN A N 1
ATOM 805 C CA . GLN A 1 99 ? -7.818 -1.685 5.687 1.00 94.44 99 GLN A CA 1
ATOM 806 C C . GLN A 1 99 ? -6.288 -1.689 5.599 1.00 94.44 99 GLN A C 1
ATOM 808 O O . GLN A 1 99 ? -5.633 -2.238 6.483 1.00 94.44 99 GLN A O 1
ATOM 813 N N . ARG A 1 100 ? -5.717 -1.057 4.564 1.00 91.56 100 ARG A N 1
ATOM 814 C CA . ARG A 1 100 ? -4.258 -0.937 4.404 1.00 91.56 100 ARG A CA 1
ATOM 815 C C . ARG A 1 100 ? -3.629 -0.188 5.568 1.00 91.56 100 ARG A C 1
ATOM 817 O O . ARG A 1 100 ? -2.690 -0.699 6.158 1.00 91.56 100 ARG A O 1
ATOM 824 N N . PHE A 1 101 ? -4.199 0.950 5.960 1.00 92.31 101 PHE A N 1
ATOM 825 C CA . PHE A 1 101 ? -3.701 1.714 7.102 1.00 92.31 101 PHE A CA 1
ATOM 826 C C . PHE A 1 101 ? -3.699 0.887 8.394 1.00 92.31 101 PHE A C 1
ATOM 828 O O . PHE A 1 101 ? -2.702 0.855 9.107 1.00 92.31 101 PHE A O 1
ATOM 835 N N . VAL A 1 102 ? -4.787 0.163 8.676 1.00 92.88 102 VAL A N 1
ATOM 836 C CA . VAL A 1 102 ? -4.886 -0.707 9.859 1.00 92.88 102 VAL A CA 1
ATOM 837 C C . VAL A 1 102 ? -3.867 -1.852 9.802 1.00 92.88 102 VAL A C 1
ATOM 839 O O . VAL A 1 102 ? -3.309 -2.227 10.833 1.00 92.88 102 VAL A O 1
ATOM 842 N N . LEU A 1 103 ? -3.629 -2.434 8.622 1.00 91.00 103 LEU A N 1
ATOM 843 C CA . LEU A 1 103 ? -2.612 -3.472 8.435 1.00 91.00 103 LEU A CA 1
ATOM 844 C C . LEU A 1 103 ? -1.205 -2.924 8.681 1.00 91.00 103 LEU A C 1
ATOM 846 O O . LEU A 1 103 ? -0.460 -3.536 9.445 1.00 91.00 103 LEU A O 1
ATOM 850 N N . ASP A 1 104 ? -0.869 -1.780 8.091 1.00 90.06 104 ASP A N 1
ATOM 851 C CA . ASP A 1 104 ? 0.436 -1.133 8.240 1.00 90.06 104 ASP A CA 1
ATOM 852 C C . ASP A 1 104 ? 0.689 -0.743 9.703 1.00 90.06 104 ASP A C 1
ATOM 854 O O . ASP A 1 104 ? 1.742 -1.055 10.257 1.00 90.06 104 ASP A O 1
ATOM 858 N N . TRP A 1 105 ? -0.315 -0.170 10.376 1.00 91.25 105 TRP A N 1
ATOM 859 C CA . TRP A 1 105 ? -0.249 0.176 11.799 1.00 91.25 105 TRP A CA 1
ATOM 860 C C . TRP A 1 105 ? 0.019 -1.058 12.675 1.00 91.25 105 TRP A C 1
ATOM 862 O O . TRP A 1 105 ? 0.895 -1.049 13.537 1.00 91.25 105 TRP A O 1
ATOM 872 N N . LYS A 1 106 ? -0.672 -2.177 12.412 1.00 87.06 106 LYS A N 1
ATOM 873 C CA . LYS A 1 106 ? -0.449 -3.444 13.134 1.00 87.06 106 LYS A CA 1
ATOM 874 C C . LYS A 1 106 ? 0.925 -4.058 12.863 1.00 87.06 106 LYS A C 1
ATOM 876 O O . LYS A 1 106 ? 1.424 -4.790 13.714 1.00 87.06 106 LYS A O 1
ATOM 881 N N . GLN A 1 107 ? 1.508 -3.825 11.687 1.00 86.19 107 GLN A N 1
ATOM 882 C CA . GLN A 1 107 ? 2.861 -4.284 11.361 1.00 86.19 107 GLN A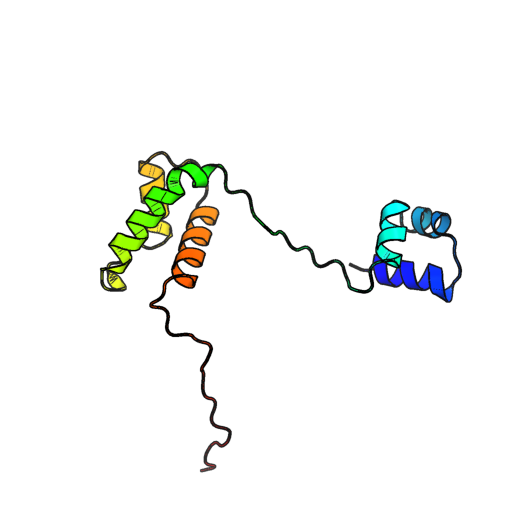 CA 1
ATOM 883 C C . GLN A 1 107 ? 3.935 -3.458 12.071 1.00 86.19 107 GLN A C 1
ATOM 885 O O . GLN A 1 107 ? 4.954 -4.021 12.457 1.00 86.19 107 GLN A O 1
ATOM 890 N N . GLN A 1 108 ? 3.692 -2.161 12.259 1.00 84.50 108 GLN A N 1
ATOM 891 C CA . GLN A 1 108 ? 4.602 -1.236 12.940 1.00 84.50 108 GLN A CA 1
ATOM 892 C C . GLN A 1 108 ? 4.482 -1.292 14.472 1.00 84.50 108 GLN A C 1
ATOM 894 O O . GLN A 1 108 ? 5.372 -0.818 15.173 1.00 84.50 108 GLN A O 1
ATOM 899 N N . ALA A 1 109 ? 3.401 -1.871 15.005 1.00 77.69 109 ALA A N 1
ATOM 900 C CA . ALA A 1 109 ? 3.173 -1.947 16.441 1.00 77.69 109 ALA A CA 1
ATOM 901 C C . ALA A 1 109 ? 4.269 -2.771 17.165 1.00 77.69 109 ALA A C 1
ATOM 903 O O . ALA A 1 109 ? 4.501 -3.932 16.807 1.00 77.69 109 ALA A O 1
ATOM 904 N N . PRO A 1 110 ? 4.876 -2.238 18.246 1.00 63.91 110 PRO A N 1
ATOM 905 C CA . PRO A 1 110 ? 6.022 -2.845 18.940 1.00 63.91 110 PRO A CA 1
ATOM 906 C C . PRO A 1 110 ? 5.703 -4.173 19.647 1.00 63.91 110 PRO A C 1
ATOM 908 O O . PRO A 1 110 ? 6.603 -4.906 20.041 1.00 63.91 110 PRO A O 1
ATOM 911 N N . HIS A 1 111 ? 4.420 -4.512 19.800 1.00 56.03 111 HIS A N 1
ATOM 912 C CA . HIS A 1 111 ? 3.958 -5.714 20.502 1.00 56.03 111 HIS A CA 1
ATOM 913 C C . HIS A 1 111 ? 3.736 -6.929 19.592 1.00 56.03 111 HIS A C 1
ATOM 915 O O . HIS A 1 111 ? 3.147 -7.923 20.026 1.00 56.03 111 HIS A O 1
ATOM 921 N N . ARG A 1 112 ? 4.157 -6.875 18.322 1.00 54.53 112 ARG A N 1
ATOM 922 C CA . ARG A 1 112 ? 4.142 -8.062 17.468 1.00 54.53 112 ARG A CA 1
ATOM 923 C C . ARG A 1 112 ? 5.367 -8.922 17.806 1.00 54.53 112 ARG A C 1
ATOM 925 O O . ARG A 1 112 ? 6.479 -8.468 17.549 1.00 54.53 112 ARG A O 1
ATOM 932 N N . PRO A 1 113 ? 5.206 -10.156 18.329 1.00 53.66 113 PRO A N 1
ATOM 933 C CA . PRO A 1 113 ? 6.328 -11.080 18.375 1.00 53.66 113 PRO A CA 1
ATOM 934 C C . PRO A 1 113 ? 6.810 -11.266 16.938 1.00 53.66 113 PRO A C 1
ATOM 936 O O . PRO A 1 113 ? 6.015 -11.575 16.045 1.00 53.66 113 PRO A O 1
ATOM 939 N N . SER A 1 114 ? 8.091 -10.987 16.712 1.00 53.19 114 SER A N 1
ATOM 940 C CA . SER A 1 114 ? 8.734 -11.167 15.417 1.00 53.19 114 SER A CA 1
ATOM 941 C C . SER A 1 114 ? 8.473 -12.596 14.945 1.00 53.19 114 SER A C 1
ATOM 943 O O . SER A 1 114 ? 8.994 -13.553 15.509 1.00 53.19 114 SER A O 1
ATOM 945 N N . THR A 1 115 ? 7.647 -12.763 13.909 1.00 55.75 115 THR A N 1
ATOM 946 C CA . THR A 1 115 ? 7.390 -14.069 13.276 1.00 55.75 115 THR A CA 1
ATOM 947 C C . THR A 1 115 ? 8.625 -14.621 12.555 1.00 55.75 115 THR A C 1
ATOM 949 O O . THR A 1 115 ? 8.550 -15.665 11.919 1.00 55.75 115 THR A O 1
ATOM 952 N N . THR A 1 116 ? 9.759 -13.926 12.638 1.00 55.72 116 THR A N 1
ATOM 953 C CA . THR A 1 116 ? 11.007 -14.259 11.951 1.00 55.72 116 THR A CA 1
ATOM 954 C C . THR A 1 116 ? 11.771 -15.408 12.617 1.00 55.72 116 THR A C 1
ATOM 956 O O . THR A 1 116 ? 12.702 -15.931 12.019 1.00 55.72 116 THR A O 1
ATOM 959 N N . GLN A 1 117 ? 11.384 -15.857 13.815 1.00 55.53 117 GLN A N 1
ATOM 960 C CA . GLN A 1 117 ? 12.011 -17.013 14.467 1.00 55.53 117 GLN A CA 1
ATOM 961 C C . GLN A 1 117 ? 11.031 -18.184 14.583 1.00 55.53 117 GLN A C 1
ATOM 963 O O . GLN A 1 117 ? 10.520 -18.490 15.656 1.00 55.53 117 GLN A O 1
ATOM 968 N N . ALA A 1 118 ? 10.756 -18.847 13.459 1.00 62.97 118 ALA A N 1
ATOM 969 C CA . ALA A 1 118 ? 10.215 -20.201 13.480 1.00 62.97 118 ALA A CA 1
ATOM 970 C C . ALA A 1 118 ? 11.395 -21.186 13.469 1.00 62.97 118 ALA A C 1
ATOM 972 O O . ALA A 1 118 ? 12.163 -21.226 12.511 1.00 62.97 118 ALA A O 1
ATOM 973 N N . PHE A 1 119 ? 11.565 -21.949 14.549 1.00 69.88 119 PHE A N 1
ATOM 974 C CA . PHE A 1 119 ? 12.561 -23.017 14.630 1.00 69.88 119 PHE A CA 1
ATOM 975 C C . PHE A 1 119 ? 11.982 -24.296 14.011 1.00 69.88 119 PHE A C 1
ATOM 977 O O . PHE A 1 119 ? 10.977 -24.813 14.497 1.00 69.88 119 PHE A O 1
ATOM 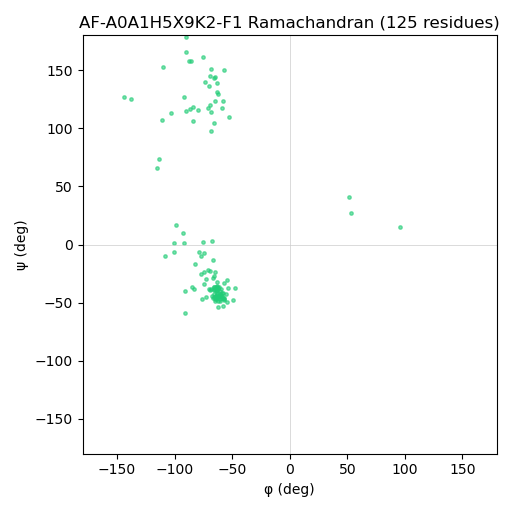984 N N . VAL A 1 120 ? 12.603 -24.798 12.940 1.00 78.50 120 VAL A N 1
ATOM 985 C CA . VAL A 1 120 ? 12.266 -26.088 12.316 1.00 78.50 120 VAL A CA 1
ATOM 986 C C . VAL A 1 120 ? 13.329 -27.109 12.740 1.00 78.50 120 VAL A C 1
ATOM 988 O O . VAL A 1 120 ? 14.487 -26.952 12.350 1.00 78.50 120 VAL A O 1
ATOM 991 N N . PRO A 1 121 ? 12.988 -28.136 13.540 1.00 77.62 121 PRO A N 1
ATOM 992 C CA . PRO A 1 121 ? 13.937 -29.181 13.910 1.00 77.62 121 PRO A CA 1
ATOM 993 C C . PRO A 1 121 ? 14.394 -29.967 12.673 1.00 77.62 121 PRO A C 1
ATOM 995 O O . PRO A 1 121 ? 13.569 -30.420 11.885 1.00 77.62 121 PRO A O 1
ATOM 998 N N . LEU A 1 122 ? 15.709 -30.153 12.518 1.00 79.12 122 LEU A N 1
ATOM 999 C CA . LEU A 1 122 ? 16.320 -30.851 11.374 1.00 79.12 122 LEU A CA 1
ATOM 1000 C C . LEU A 1 122 ? 16.158 -32.379 11.402 1.00 79.12 122 LEU A C 1
ATOM 1002 O O . LEU A 1 122 ? 16.516 -33.042 10.434 1.00 79.12 122 LEU A O 1
ATOM 1006 N N . ALA A 1 123 ? 15.632 -32.949 12.485 1.00 77.44 123 ALA A N 1
ATOM 1007 C CA . ALA A 1 123 ? 15.436 -34.385 12.601 1.00 77.44 123 ALA A CA 1
ATOM 1008 C C . ALA A 1 123 ? 14.077 -34.694 13.229 1.00 77.44 123 ALA A C 1
ATOM 1010 O O . ALA A 1 123 ? 13.767 -34.244 14.334 1.00 77.44 123 ALA A O 1
ATOM 1011 N N . PHE A 1 124 ? 13.288 -35.497 12.521 1.00 72.25 124 PHE A N 1
ATOM 1012 C CA . PHE A 1 124 ? 12.145 -36.196 13.088 1.00 72.25 124 PHE A CA 1
ATOM 1013 C C . PHE A 1 124 ? 12.638 -37.567 13.541 1.00 72.25 124 PHE A C 1
ATOM 1015 O O . PHE A 1 124 ? 13.266 -38.281 12.762 1.00 72.25 124 PHE A O 1
ATOM 1022 N N . SER A 1 125 ? 12.386 -37.922 14.802 1.00 68.88 125 SER A N 1
ATOM 1023 C CA . SER A 1 125 ? 12.674 -39.269 15.295 1.00 68.88 125 SER A CA 1
ATOM 1024 C C . SER A 1 125 ? 11.895 -40.277 14.449 1.00 68.88 125 SER A C 1
ATOM 1026 O O . SER A 1 125 ? 10.663 -40.218 14.401 1.00 68.88 125 SER A O 1
ATOM 1028 N N . SER A 1 126 ? 12.604 -41.159 13.748 1.00 74.38 126 SER A N 1
ATOM 1029 C CA . SER A 1 126 ? 12.003 -42.296 13.059 1.00 74.38 126 SER A CA 1
ATOM 1030 C C . SER A 1 126 ? 11.492 -43.274 14.113 1.00 74.38 126 SER A C 1
ATOM 1032 O O . SER A 1 126 ? 12.264 -43.731 14.957 1.00 74.38 126 SER A O 1
ATOM 1034 N N . ARG A 1 127 ? 10.186 -43.531 14.082 1.00 63.25 127 ARG A N 1
ATOM 1035 C CA . ARG A 1 127 ? 9.524 -44.533 14.915 1.00 63.25 127 ARG A CA 1
ATOM 1036 C C . ARG A 1 127 ? 9.865 -45.946 14.459 1.00 63.25 127 ARG A C 1
ATOM 1038 O O . ARG A 1 127 ? 10.029 -46.121 13.232 1.00 63.25 127 ARG A O 1
#

Solvent-accessible surface area (backbone atoms only — not comparable to full-atom values): 8109 Å² total; per-residue (Å²): 141,64,62,52,64,52,52,44,45,39,41,74,72,69,60,48,52,64,68,58,52,15,63,76,68,75,43,55,59,64,57,52,52,47,44,67,69,44,90,68,80,87,73,91,74,80,90,73,80,89,54,74,74,52,57,84,48,48,63,62,53,48,52,53,51,58,58,32,64,77,44,60,82,90,74,35,76,48,57,66,55,52,40,54,53,39,41,76,77,64,51,86,63,67,63,64,65,50,43,50,50,52,50,53,50,59,70,69,39,88,83,56,79,72,81,85,76,74,87,77,80,94,68,78,85,83,128

Radius of gyration: 25.28 Å; Cα contacts (8 Å, |Δi|>4): 63; chains: 1; bounding box: 44×58×62 Å

Sequence (127 aa):
MEHIAEIRRRHFISKESISAIANSLSLSRQTVRKALRSEAEPIYQRKIQPTPKLGAFKSQLAEWLEMDAKFPRRQRRTAQRLFECLQVEGYQGSYGPVQRFVLDWKQQAPHRPSTTQAFVPLAFSSR

Nearest PDB structures (foldseek):
  8b4h-assembly1_A  TM=6.241E-01  e=1.772E-04  Geobacillus stearothermophilus
  1on1-assembly1_A  TM=2.793E-01  e=9.197E-01  Bacillus subtilis
  3r61-assembly1_B  TM=2.880E-01  e=1.206E+00  Bacillus subtilis
  4hx7-assembly1_A  TM=2.619E-01  e=1.206E+00  Bacillus subtilis subsp. subtilis str. 168